Protein AF-A0A8S3IK94-F1 (afdb_monomer_lite)

Radius of gyration: 18.56 Å; chains: 1; bounding box: 31×34×55 Å

InterPro domains:
  IPR032190 Niemann-Pick C1, N-terminal [PF16414] (21-66)

Foldseek 3Di:
DVVVVVVVVVVVVPPPPPDPQWDQFDDWDDADPVRDTDTHGDTGGHDDDPDPVVLVVCCVVPVVPND

Sequence (67 aa):
MLKLFAFIVYVVLTSTKAEDGHCIWYGPCGENSLGKITNCYYNGTAQLLTDESALKTLETSCGMIYN

pLDDT: mean 85.37, std 13.37, range [57.19, 97.5]

Organism: NCBI:txid392030

Secondary structure (DSSP, 8-state):
-HHHHHHHHHHHHT-----TTEEEEEEEEEE-TTS-EEEEEEEEEPPP---HHHHHHHHHHHGGG--

Structure (mmCIF, N/CA/C/O backbone):
data_AF-A0A8S3IK94-F1
#
_entry.id   AF-A0A8S3IK94-F1
#
loop_
_atom_site.group_PDB
_atom_site.id
_atom_site.type_symbol
_atom_site.label_atom_id
_atom_site.label_alt_id
_atom_site.label_comp_id
_atom_site.label_asym_id
_atom_site.label_entity_id
_atom_site.label_seq_id
_atom_site.pdbx_PDB_ins_code
_atom_site.Cartn_x
_atom_site.Cartn_y
_atom_site.Cartn_z
_atom_site.occupancy
_atom_site.B_iso_or_equiv
_atom_site.auth_seq_id
_atom_site.auth_comp_id
_atom_site.auth_asym_id
_atom_site.auth_atom_id
_atom_site.pdbx_PDB_model_num
ATOM 1 N N . MET A 1 1 ? 8.159 -14.843 -41.249 1.00 61.91 1 MET A N 1
ATOM 2 C CA . MET A 1 1 ? 6.730 -14.739 -40.872 1.00 61.91 1 MET A CA 1
ATOM 3 C C . MET A 1 1 ? 6.389 -15.541 -39.614 1.00 61.91 1 MET A C 1
ATOM 5 O O . MET A 1 1 ? 5.892 -14.941 -38.675 1.00 61.91 1 MET A O 1
ATOM 9 N N . LEU A 1 2 ? 6.747 -16.830 -39.521 1.00 64.50 2 LEU A N 1
ATOM 10 C CA . LEU A 1 2 ? 6.482 -17.676 -38.338 1.00 64.50 2 LEU A CA 1
ATOM 11 C C . LEU A 1 2 ? 7.030 -17.115 -37.006 1.00 64.50 2 LEU A C 1
ATOM 13 O O . LEU A 1 2 ? 6.345 -17.153 -35.992 1.00 64.50 2 LEU A O 1
ATOM 17 N N . LYS A 1 3 ? 8.234 -16.524 -37.021 1.00 68.69 3 LYS A N 1
ATOM 18 C CA . LYS A 1 3 ? 8.843 -15.894 -35.832 1.00 68.69 3 LYS A CA 1
ATOM 19 C C . LYS A 1 3 ? 8.081 -14.659 -35.334 1.00 68.69 3 LYS A C 1
ATOM 21 O O . LYS A 1 3 ? 8.018 -14.433 -34.134 1.00 68.69 3 LYS A O 1
ATOM 26 N N . LEU A 1 4 ? 7.493 -13.885 -36.251 1.00 66.00 4 LEU A N 1
ATOM 27 C CA . LEU A 1 4 ? 6.704 -12.698 -35.911 1.00 66.00 4 LEU A CA 1
ATOM 28 C C . LEU A 1 4 ? 5.362 -13.110 -35.293 1.00 66.00 4 LEU A C 1
ATOM 30 O O . LEU A 1 4 ? 4.944 -12.545 -34.292 1.00 66.00 4 LEU A O 1
ATOM 34 N N . PHE A 1 5 ? 4.743 -14.157 -35.842 1.00 71.62 5 PHE A N 1
ATOM 35 C CA . PHE A 1 5 ? 3.524 -14.747 -35.293 1.00 71.62 5 PHE A CA 1
ATOM 36 C C . PHE A 1 5 ? 3.747 -15.320 -33.888 1.00 71.62 5 PHE A C 1
ATOM 38 O O . PHE A 1 5 ? 2.970 -15.037 -32.984 1.00 71.62 5 PHE A O 1
ATOM 45 N N . ALA A 1 6 ? 4.842 -16.057 -33.678 1.00 75.38 6 ALA A N 1
ATOM 46 C CA . ALA A 1 6 ? 5.198 -16.593 -32.365 1.00 75.38 6 ALA A CA 1
ATOM 47 C C . ALA A 1 6 ? 5.447 -15.487 -31.323 1.00 75.38 6 ALA A C 1
ATOM 49 O O . ALA A 1 6 ? 5.029 -15.619 -30.177 1.00 75.38 6 ALA A O 1
A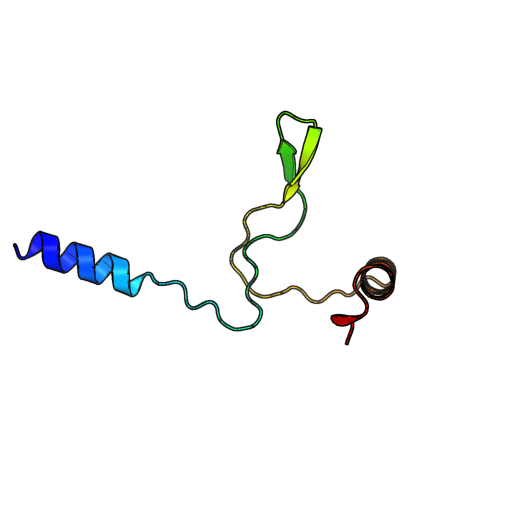TOM 50 N N . PHE A 1 7 ? 6.077 -14.378 -31.727 1.00 74.19 7 PHE A N 1
ATOM 51 C CA . PHE A 1 7 ? 6.306 -13.227 -30.853 1.00 74.19 7 PHE A CA 1
ATOM 52 C C . PHE A 1 7 ? 4.999 -12.520 -30.466 1.00 74.19 7 PHE A C 1
ATOM 54 O O . PHE A 1 7 ? 4.791 -12.218 -29.296 1.00 74.19 7 PHE A O 1
ATOM 61 N N . ILE A 1 8 ? 4.083 -12.320 -31.418 1.00 73.50 8 ILE A N 1
ATOM 62 C CA . ILE A 1 8 ? 2.770 -11.717 -31.144 1.00 73.50 8 ILE A CA 1
ATOM 63 C C . ILE A 1 8 ? 1.945 -12.616 -30.210 1.00 73.50 8 ILE A C 1
ATOM 65 O O . ILE A 1 8 ? 1.361 -12.122 -29.251 1.00 73.50 8 ILE A O 1
ATOM 69 N N . VAL A 1 9 ? 1.949 -13.935 -30.427 1.00 70.75 9 VAL A N 1
ATOM 70 C CA . VAL A 1 9 ? 1.262 -14.896 -29.545 1.00 70.75 9 VAL A CA 1
ATOM 71 C C . VAL A 1 9 ? 1.847 -14.87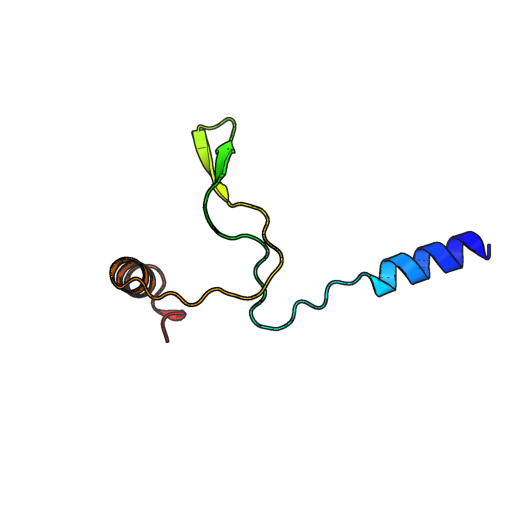9 -28.128 1.00 70.75 9 VAL A C 1
ATOM 73 O O . VAL A 1 9 ? 1.091 -14.890 -27.161 1.00 70.75 9 VAL A O 1
ATOM 76 N N . TYR A 1 10 ? 3.172 -14.786 -27.988 1.00 72.75 10 TYR A N 1
ATOM 77 C CA . TYR A 1 10 ? 3.832 -14.687 -26.683 1.00 72.75 10 TYR A CA 1
ATOM 78 C C . TYR A 1 10 ? 3.414 -13.422 -25.913 1.00 72.75 10 TYR A C 1
ATOM 80 O O . TYR A 1 10 ? 3.075 -13.508 -24.737 1.00 72.75 10 TYR A O 1
ATOM 88 N N . VAL A 1 11 ? 3.357 -12.267 -26.587 1.00 66.44 11 VAL A N 1
ATOM 89 C CA . VAL A 1 11 ? 2.957 -10.986 -25.973 1.00 66.44 11 VAL A CA 1
ATOM 90 C C . VAL A 1 11 ? 1.483 -10.985 -25.539 1.00 66.44 11 VAL A C 1
ATOM 92 O O . VAL A 1 11 ? 1.151 -10.421 -24.497 1.00 66.44 11 VAL A O 1
ATOM 95 N N . VAL A 1 12 ? 0.593 -11.647 -26.289 1.00 63.16 12 VAL A N 1
ATOM 96 C CA . VAL A 1 12 ? -0.838 -11.752 -25.938 1.00 63.16 12 VAL A CA 1
ATOM 97 C C . VAL A 1 12 ? -1.063 -12.665 -24.724 1.00 63.16 12 VAL A C 1
ATOM 99 O O . VAL A 1 12 ? -1.919 -12.375 -23.890 1.00 63.16 12 VAL A O 1
ATOM 102 N N . LEU A 1 13 ? -0.276 -13.737 -24.577 1.00 58.84 13 LEU A N 1
ATOM 103 C CA . LEU A 1 13 ? -0.381 -14.673 -23.448 1.00 58.84 13 LEU A CA 1
ATOM 104 C C . LEU A 1 13 ? 0.137 -14.097 -22.121 1.00 58.84 13 LEU A C 1
ATOM 106 O O . LEU A 1 13 ? -0.265 -14.569 -21.062 1.00 58.84 13 LEU A O 1
ATOM 110 N N . THR A 1 14 ? 0.990 -13.072 -22.158 1.00 58.41 14 THR A N 1
ATOM 111 C CA . THR A 1 14 ? 1.476 -12.375 -20.955 1.00 58.41 14 THR A CA 1
ATOM 112 C C . THR A 1 14 ? 0.547 -11.263 -20.468 1.00 58.41 14 THR A C 1
ATOM 114 O O . THR A 1 14 ? 0.950 -10.470 -19.620 1.00 58.41 14 THR A O 1
ATOM 117 N N . SER A 1 15 ? -0.684 -11.169 -20.989 1.00 57.19 15 SER A N 1
ATOM 118 C CA . SER A 1 15 ? -1.696 -10.273 -20.426 1.00 57.19 15 SER A CA 1
ATOM 119 C C . SER A 1 15 ? -1.921 -10.660 -18.964 1.00 57.19 15 SER A C 1
ATOM 121 O O . SER A 1 15 ? -2.481 -11.713 -18.661 1.00 57.19 15 SER A O 1
ATOM 123 N N . THR A 1 16 ? -1.406 -9.841 -18.047 1.00 58.28 16 THR A N 1
ATOM 124 C CA . THR A 1 16 ? -1.613 -10.004 -16.613 1.00 58.28 16 THR A CA 1
ATOM 125 C C . THR A 1 16 ? -3.114 -9.965 -16.376 1.00 58.28 16 THR A C 1
ATOM 127 O O . THR A 1 16 ? -3.728 -8.904 -16.507 1.00 58.28 16 THR A O 1
ATOM 130 N N . LYS A 1 17 ? -3.722 -11.114 -16.066 1.00 58.06 17 LYS A N 1
ATOM 131 C CA . LYS A 1 17 ? -5.057 -11.128 -15.479 1.00 58.06 17 LYS A CA 1
ATOM 132 C C . LYS A 1 17 ? -4.959 -10.292 -14.209 1.00 58.06 17 LYS A C 1
ATOM 134 O O . LYS A 1 17 ? -4.350 -10.728 -13.238 1.00 58.06 17 LYS A O 1
ATOM 139 N N . ALA A 1 18 ? -5.493 -9.077 -14.243 1.00 61.19 18 ALA A N 1
ATOM 140 C CA . ALA A 1 18 ? -5.797 -8.349 -13.028 1.00 61.19 18 ALA A CA 1
ATOM 141 C C . ALA A 1 18 ? -6.955 -9.112 -12.382 1.00 61.19 18 ALA A C 1
ATOM 143 O O . ALA A 1 18 ? -8.117 -8.875 -12.697 1.00 61.19 18 ALA A O 1
ATOM 144 N N . GLU A 1 19 ? -6.624 -10.141 -11.605 1.00 67.00 19 GLU A N 1
ATOM 145 C CA . GLU A 1 19 ? -7.598 -10.784 -10.736 1.00 67.00 19 GLU A CA 1
ATOM 146 C C . GLU A 1 19 ? -8.080 -9.733 -9.731 1.00 67.00 19 GLU A C 1
ATOM 148 O O . GLU A 1 19 ? -7.286 -8.896 -9.282 1.00 67.00 19 GLU A O 1
ATOM 153 N N . ASP A 1 20 ? -9.375 -9.741 -9.414 1.00 75.75 20 ASP A N 1
ATOM 154 C CA . ASP A 1 20 ? -9.948 -8.789 -8.465 1.00 75.75 20 ASP A CA 1
ATOM 155 C C . ASP A 1 20 ? -9.128 -8.784 -7.167 1.00 75.75 20 ASP A C 1
ATOM 157 O O . ASP A 1 20 ? -8.758 -9.830 -6.629 1.00 75.75 20 ASP A O 1
ATOM 161 N N . GLY A 1 21 ? -8.791 -7.586 -6.688 1.00 77.31 21 GLY A N 1
ATOM 162 C CA . GLY A 1 21 ? -7.949 -7.424 -5.506 1.00 77.31 21 GLY A CA 1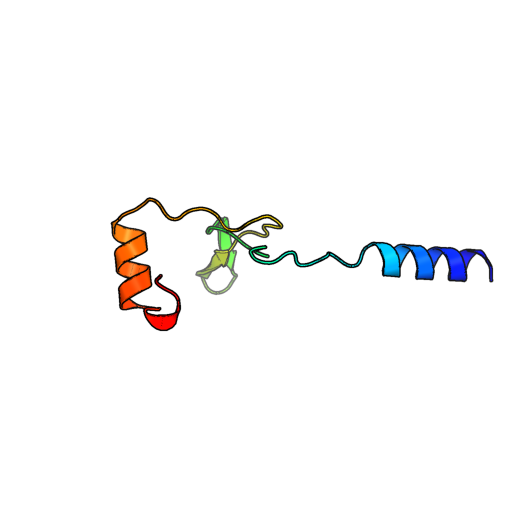
ATOM 163 C C . GLY A 1 21 ? -6.440 -7.548 -5.745 1.00 77.31 21 GLY A C 1
ATOM 164 O O . GLY A 1 21 ? -5.716 -7.706 -4.770 1.00 77.31 21 GLY A O 1
ATOM 165 N N . HIS A 1 22 ? -5.928 -7.457 -6.978 1.00 89.25 22 HIS A N 1
ATOM 166 C CA . HIS A 1 22 ? -4.489 -7.260 -7.220 1.00 89.25 22 HIS A CA 1
ATOM 167 C C . HIS A 1 22 ? -4.053 -5.790 -7.100 1.00 89.25 22 HIS A C 1
ATOM 169 O O . HIS A 1 22 ? -4.746 -4.869 -7.533 1.00 89.25 22 HIS A O 1
ATOM 175 N N . CYS A 1 23 ? -2.859 -5.570 -6.551 1.00 91.19 23 CYS A N 1
ATOM 176 C CA . CYS A 1 23 ? -2.214 -4.267 -6.414 1.00 91.19 23 CYS A CA 1
ATOM 177 C C . CYS A 1 23 ? -0.948 -4.202 -7.281 1.00 91.19 23 CYS A C 1
ATOM 179 O O . CYS A 1 23 ? -0.221 -5.188 -7.367 1.00 91.19 23 CYS A O 1
ATOM 181 N N . ILE A 1 24 ? -0.680 -3.029 -7.876 1.00 93.25 24 ILE A N 1
ATOM 182 C CA . ILE A 1 24 ? 0.532 -2.731 -8.677 1.00 93.25 24 ILE A CA 1
ATOM 183 C C . ILE A 1 24 ? 1.676 -2.106 -7.852 1.00 93.25 24 ILE A C 1
ATOM 185 O O . ILE A 1 24 ? 2.802 -1.943 -8.333 1.00 93.25 24 ILE A O 1
ATOM 189 N N . TRP A 1 25 ? 1.384 -1.736 -6.604 1.00 94.38 25 TRP A N 1
ATOM 190 C CA . TRP A 1 25 ? 2.346 -1.230 -5.633 1.00 94.38 25 TRP A CA 1
ATOM 191 C C . TRP A 1 25 ? 1.915 -1.542 -4.197 1.00 94.38 25 TRP A C 1
ATOM 193 O O . TRP A 1 25 ? 0.729 -1.752 -3.938 1.00 94.38 25 TRP A O 1
ATOM 203 N N . TYR A 1 26 ? 2.869 -1.567 -3.264 1.00 93.12 26 TYR A N 1
ATOM 204 C CA . TYR A 1 26 ? 2.594 -1.679 -1.830 1.00 93.12 26 TYR A CA 1
ATOM 205 C C . TYR A 1 26 ? 3.764 -1.150 -0.994 1.00 93.12 26 TYR A C 1
ATOM 207 O O . TYR A 1 26 ? 4.905 -1.561 -1.194 1.00 93.12 26 TYR A O 1
ATOM 215 N N . GLY A 1 27 ? 3.461 -0.276 -0.031 1.00 93.19 27 GLY A N 1
ATOM 216 C CA . GLY A 1 27 ? 4.436 0.300 0.899 1.00 93.19 27 GLY A CA 1
ATOM 217 C C . GLY A 1 27 ? 5.421 1.307 0.270 1.00 93.19 27 GLY A C 1
ATOM 218 O O . GLY A 1 27 ? 5.577 1.350 -0.953 1.00 93.19 27 GLY A O 1
ATOM 219 N N . PRO A 1 28 ? 6.082 2.140 1.095 1.00 95.75 28 PRO A N 1
ATOM 220 C CA . PRO A 1 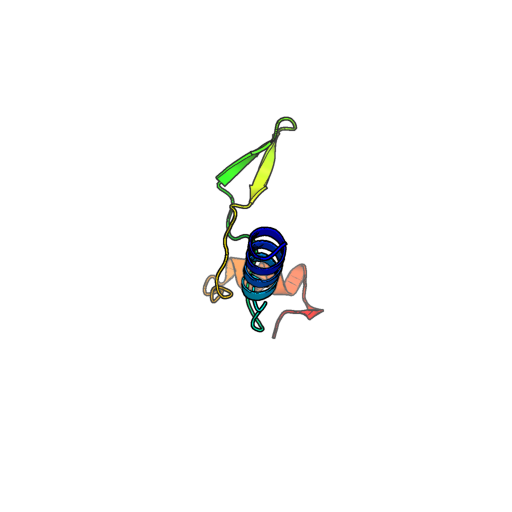28 ? 7.117 3.074 0.650 1.00 95.75 28 PRO A CA 1
ATOM 221 C C . PRO A 1 28 ? 8.509 2.412 0.565 1.00 95.75 28 PRO A C 1
ATOM 223 O O . PRO A 1 28 ? 8.841 1.581 1.408 1.00 95.75 28 PRO A O 1
ATOM 226 N N . CYS A 1 29 ? 9.363 2.810 -0.389 1.00 95.38 29 CYS A N 1
ATOM 227 C CA . CYS A 1 29 ? 10.779 2.356 -0.438 1.00 95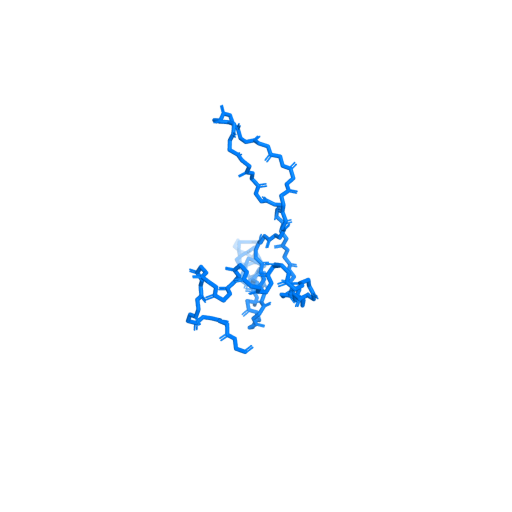.38 29 CYS A CA 1
ATOM 228 C C . CYS A 1 29 ? 11.805 3.389 -0.902 1.00 95.38 29 CYS A C 1
ATOM 230 O O . CYS A 1 29 ? 12.979 3.057 -1.064 1.00 95.38 29 CYS A O 1
ATOM 232 N N . GLY A 1 30 ? 11.418 4.641 -1.099 1.00 95.38 30 GLY A N 1
ATOM 233 C CA . GLY A 1 30 ? 12.398 5.673 -1.405 1.00 95.38 30 GLY A CA 1
ATOM 234 C C . GLY A 1 30 ? 11.760 7.014 -1.671 1.00 95.38 30 GLY A C 1
ATOM 235 O O . GLY A 1 30 ? 10.539 7.150 -1.623 1.00 95.38 30 GLY A O 1
ATOM 236 N N . GLU A 1 31 ? 12.591 7.987 -2.005 1.00 97.50 31 GLU A N 1
ATOM 237 C CA . GLU A 1 31 ? 12.169 9.319 -2.410 1.00 97.50 31 GLU A CA 1
ATOM 238 C C . GLU A 1 31 ? 12.565 9.575 -3.864 1.00 97.50 31 GLU A C 1
ATOM 240 O O . GLU A 1 31 ? 13.607 9.117 -4.335 1.00 97.50 31 GLU A O 1
ATOM 245 N N . ASN A 1 32 ? 11.724 10.301 -4.598 1.00 94.19 32 ASN A N 1
ATOM 246 C CA . ASN A 1 32 ? 12.077 10.766 -5.935 1.00 94.19 32 ASN A CA 1
ATOM 247 C C . ASN A 1 32 ? 12.970 12.019 -5.875 1.00 94.19 32 ASN A C 1
ATOM 249 O O . ASN A 1 32 ? 13.243 12.570 -4.812 1.00 94.19 32 ASN A O 1
ATOM 253 N N . SER A 1 33 ? 13.383 12.525 -7.039 1.00 96.06 33 SER A N 1
ATOM 254 C CA . SER A 1 33 ? 14.214 13.734 -7.154 1.00 96.06 33 SER A CA 1
ATOM 255 C C . SER A 1 33 ? 13.583 15.011 -6.579 1.00 96.06 33 SER A C 1
ATOM 257 O O . SER A 1 33 ? 14.272 16.017 -6.442 1.00 96.06 33 SER A O 1
ATOM 259 N N . LEU A 1 34 ? 12.289 14.985 -6.246 1.00 96.62 34 LEU A N 1
ATOM 260 C CA . LEU A 1 34 ? 11.558 16.082 -5.614 1.00 96.62 34 LEU A CA 1
ATOM 261 C C . LEU A 1 34 ? 11.405 15.889 -4.095 1.00 96.62 34 LEU A C 1
ATOM 263 O O . LEU A 1 34 ? 10.655 16.639 -3.472 1.00 96.62 34 LEU A O 1
ATOM 267 N N . GLY A 1 35 ? 12.043 14.869 -3.509 1.00 96.12 35 GLY A N 1
ATOM 268 C CA . GLY A 1 35 ? 11.919 14.533 -2.087 1.00 96.12 35 GLY A CA 1
ATOM 269 C C . GLY A 1 35 ? 10.552 13.959 -1.703 1.00 96.12 35 GLY A C 1
ATOM 270 O O . GLY A 1 35 ? 10.164 14.012 -0.540 1.00 96.12 35 GLY A O 1
ATOM 271 N N . LYS A 1 36 ? 9.764 13.458 -2.667 1.00 96.25 36 LYS A N 1
ATOM 272 C CA . LYS A 1 36 ? 8.478 12.808 -2.369 1.00 96.25 36 LYS A CA 1
ATOM 273 C C . LYS A 1 36 ? 8.672 11.312 -2.201 1.00 96.25 36 LYS A C 1
ATOM 275 O O . LYS A 1 36 ? 9.284 10.684 -3.066 1.00 96.25 36 LYS A O 1
ATOM 280 N N . ILE A 1 37 ? 8.070 10.751 -1.153 1.00 97.00 37 ILE A N 1
ATOM 281 C CA . ILE A 1 37 ? 8.024 9.304 -0.929 1.00 97.00 37 ILE A CA 1
ATOM 282 C C . ILE A 1 37 ? 7.380 8.611 -2.138 1.00 97.00 37 ILE A C 1
ATOM 284 O O . ILE A 1 37 ? 6.367 9.058 -2.678 1.00 97.00 37 ILE A O 1
ATOM 288 N N . THR A 1 38 ? 7.994 7.513 -2.558 1.00 96.25 38 THR A N 1
ATOM 289 C CA . THR A 1 38 ? 7.582 6.661 -3.670 1.00 96.25 38 THR A CA 1
ATOM 290 C C . THR A 1 38 ? 7.197 5.279 -3.164 1.00 96.25 38 THR A C 1
ATOM 292 O O . THR A 1 38 ? 7.790 4.759 -2.214 1.00 96.25 38 THR A O 1
ATOM 295 N N . ASN A 1 39 ? 6.194 4.695 -3.819 1.00 96.06 39 ASN A N 1
ATOM 296 C CA . ASN A 1 39 ? 5.713 3.357 -3.507 1.00 96.06 39 ASN A CA 1
ATOM 297 C C . ASN A 1 39 ? 6.537 2.298 -4.240 1.00 96.06 39 ASN A C 1
ATOM 299 O O . ASN A 1 39 ? 6.993 2.519 -5.364 1.00 96.06 39 ASN A O 1
ATOM 303 N N . CYS A 1 40 ? 6.666 1.127 -3.630 1.00 95.12 40 CYS A N 1
ATOM 304 C CA . CYS A 1 40 ? 7.354 0.001 -4.242 1.00 95.12 40 CYS A CA 1
ATOM 305 C C . CYS A 1 40 ? 6.479 -0.676 -5.268 1.00 95.12 40 CYS A C 1
ATOM 307 O O . CYS A 1 40 ? 5.300 -0.914 -5.008 1.00 95.12 40 CYS A O 1
ATOM 309 N N . TYR A 1 41 ? 7.080 -1.065 -6.391 1.00 94.56 41 TYR A N 1
ATOM 310 C CA . TYR A 1 41 ? 6.439 -2.005 -7.295 1.00 94.56 41 TYR A CA 1
ATOM 311 C C . TYR A 1 41 ? 6.091 -3.290 -6.539 1.00 94.56 41 TYR A C 1
ATOM 313 O O . TYR A 1 41 ? 6.928 -3.874 -5.850 1.00 94.56 41 TYR A O 1
ATOM 321 N N . TYR A 1 42 ? 4.848 -3.721 -6.684 1.00 93.25 42 TYR A N 1
ATOM 322 C CA . TYR A 1 42 ? 4.305 -4.927 -6.081 1.00 93.25 42 TYR A CA 1
ATOM 323 C C . TYR A 1 42 ? 3.301 -5.486 -7.074 1.00 93.25 42 TYR A C 1
ATOM 325 O O . TYR A 1 42 ? 2.511 -4.729 -7.608 1.00 93.25 42 TYR A O 1
ATOM 333 N N . ASN A 1 43 ? 3.338 -6.778 -7.366 1.00 91.75 43 ASN A N 1
ATOM 334 C CA . ASN A 1 43 ? 2.357 -7.398 -8.251 1.00 91.75 43 ASN A CA 1
ATOM 335 C C . ASN A 1 43 ? 1.802 -8.629 -7.547 1.00 91.75 43 ASN A C 1
ATOM 337 O O . ASN A 1 43 ? 2.326 -9.731 -7.702 1.00 91.75 43 ASN A O 1
ATOM 341 N N . GLY A 1 44 ? 0.820 -8.395 -6.686 1.00 90.00 44 GLY A N 1
ATOM 342 C CA . GLY A 1 44 ? 0.218 -9.423 -5.850 1.00 90.00 44 GLY A CA 1
ATOM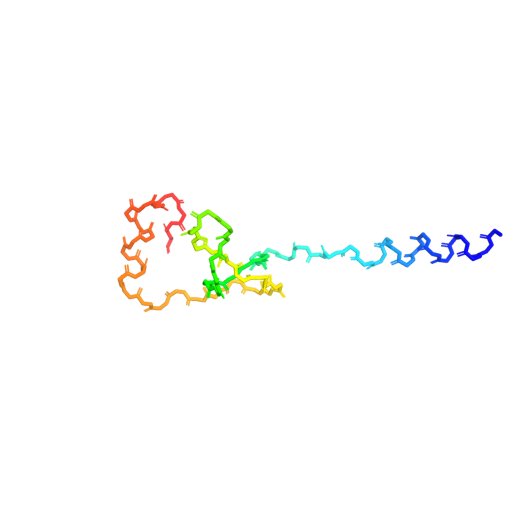 343 C C . GLY A 1 44 ? -1.116 -8.969 -5.276 1.00 90.00 44 GLY A C 1
ATOM 344 O O . GLY A 1 44 ? -1.601 -7.880 -5.580 1.00 90.00 44 GLY A O 1
ATOM 345 N N . THR A 1 45 ? -1.712 -9.811 -4.442 1.00 92.62 45 THR A N 1
ATOM 346 C CA . THR A 1 45 ? -3.026 -9.572 -3.840 1.00 92.62 45 THR A CA 1
ATOM 347 C C . THR A 1 45 ? -2.995 -8.483 -2.768 1.00 92.62 45 THR A C 1
ATOM 349 O O . THR A 1 45 ? -1.988 -8.282 -2.091 1.00 92.62 45 THR A O 1
ATOM 352 N N . ALA A 1 46 ? -4.125 -7.814 -2.558 1.00 91.12 46 ALA A N 1
ATOM 353 C CA . ALA A 1 46 ? -4.303 -6.829 -1.504 1.00 91.12 46 ALA A CA 1
ATOM 354 C C . ALA A 1 46 ? -3.961 -7.429 -0.132 1.00 91.12 46 ALA A C 1
ATOM 356 O O . ALA A 1 46 ? -4.354 -8.551 0.195 1.00 91.12 46 ALA A O 1
ATOM 357 N N . GLN A 1 47 ? -3.214 -6.672 0.669 1.00 90.62 47 GLN A N 1
ATOM 358 C CA . GLN A 1 47 ? -2.853 -7.083 2.022 1.00 90.62 47 GLN A CA 1
ATOM 359 C C . GLN A 1 47 ? -3.956 -6.686 2.999 1.00 90.62 47 GLN A C 1
ATOM 361 O O . GLN A 1 47 ? -4.521 -5.596 2.899 1.00 90.62 47 GLN A O 1
ATOM 366 N N . LEU A 1 48 ? -4.245 -7.571 3.955 1.00 91.56 48 LEU A N 1
ATOM 367 C CA . LEU A 1 48 ? -5.212 -7.288 5.007 1.00 91.56 48 LEU A CA 1
ATOM 368 C C . LEU A 1 48 ? -4.674 -6.179 5.918 1.00 91.56 48 LEU A C 1
ATOM 370 O O . LEU A 1 48 ? -3.583 -6.298 6.476 1.00 91.56 48 LEU A O 1
ATOM 374 N N . LEU A 1 49 ? -5.462 -5.120 6.088 1.00 92.38 49 LEU A N 1
ATOM 375 C CA . LEU A 1 49 ? -5.127 -4.023 6.985 1.00 92.38 49 LEU A CA 1
ATOM 376 C C . LEU A 1 49 ? -5.536 -4.404 8.414 1.00 92.38 49 LEU A C 1
ATOM 378 O O . LEU A 1 49 ? -6.719 -4.442 8.733 1.00 92.38 49 LEU A O 1
ATOM 382 N N . THR A 1 50 ? -4.561 -4.732 9.262 1.00 94.44 50 THR A N 1
ATOM 383 C CA . THR A 1 50 ? -4.809 -5.166 10.653 1.00 94.44 50 THR A CA 1
ATOM 384 C C . THR A 1 50 ? -4.515 -4.089 11.690 1.00 94.44 50 THR A C 1
ATOM 386 O O . THR A 1 50 ? -4.846 -4.256 12.858 1.00 94.44 50 THR A O 1
ATOM 389 N N . ASP A 1 51 ? -3.846 -3.010 11.290 1.00 95.62 51 ASP A N 1
ATOM 390 C CA . ASP A 1 51 ? -3.473 -1.922 12.185 1.00 95.62 51 ASP A CA 1
ATOM 391 C C . ASP A 1 51 ? -4.651 -0.957 12.386 1.00 95.62 51 ASP A C 1
ATOM 393 O O . ASP A 1 51 ? -5.180 -0.394 11.425 1.00 95.62 51 ASP A O 1
ATOM 397 N N . GLU A 1 52 ? -5.055 -0.747 13.640 1.00 96.25 52 GLU A N 1
ATOM 398 C CA . GLU A 1 52 ? -6.201 0.105 13.985 1.00 96.25 52 GLU A CA 1
ATOM 399 C C . GLU A 1 52 ? -6.005 1.563 13.551 1.00 96.25 52 GLU A C 1
ATOM 401 O O . GLU A 1 52 ? -6.955 2.228 13.131 1.00 96.25 52 GLU A O 1
ATOM 406 N N . SER A 1 53 ? -4.773 2.075 13.616 1.00 96.38 53 SER A N 1
ATOM 407 C CA . SER A 1 53 ? -4.483 3.453 13.214 1.00 96.38 53 SER A CA 1
ATOM 408 C C . SER A 1 53 ? -4.586 3.626 11.695 1.00 96.38 53 SER A C 1
ATOM 410 O O . SER A 1 53 ? -5.114 4.635 11.211 1.00 96.38 53 SER A O 1
ATOM 412 N N . ALA A 1 54 ? -4.174 2.611 10.936 1.00 93.31 54 ALA A N 1
ATOM 413 C CA . ALA A 1 54 ? -4.325 2.554 9.492 1.00 93.31 54 ALA A CA 1
ATOM 414 C C . ALA A 1 54 ? -5.801 2.420 9.084 1.00 93.31 54 ALA A C 1
ATOM 416 O O . ALA A 1 54 ? -6.245 3.140 8.189 1.00 93.31 54 ALA A O 1
ATOM 417 N N . LEU A 1 55 ? -6.579 1.581 9.778 1.00 95.81 55 LEU A N 1
ATOM 418 C CA . LEU A 1 55 ? -8.026 1.444 9.562 1.00 95.81 55 LEU A CA 1
ATOM 419 C C . LEU A 1 55 ? -8.761 2.764 9.815 1.00 95.81 55 LEU A C 1
ATOM 421 O O . LEU A 1 55 ? -9.520 3.215 8.962 1.00 95.81 55 LEU A O 1
ATOM 425 N N . LYS A 1 56 ? -8.458 3.450 10.922 1.00 96.81 56 LYS A N 1
ATOM 426 C CA . LYS A 1 56 ? -9.034 4.769 11.224 1.00 96.81 56 LYS A CA 1
ATOM 427 C C . LYS A 1 56 ? -8.668 5.822 10.175 1.00 96.81 56 LYS A C 1
ATOM 429 O O . LYS A 1 56 ? -9.487 6.671 9.816 1.00 96.81 56 LYS A O 1
ATOM 434 N N . THR A 1 57 ? -7.434 5.779 9.674 1.00 96.19 57 THR A N 1
ATOM 435 C CA . THR A 1 57 ? -6.981 6.672 8.598 1.00 96.19 57 THR A CA 1
ATOM 436 C C . THR A 1 57 ? -7.746 6.401 7.305 1.00 96.19 57 THR A C 1
ATOM 438 O O . THR A 1 57 ? -8.154 7.353 6.635 1.00 96.19 57 THR A O 1
ATOM 441 N N . LEU A 1 58 ? -7.970 5.125 6.975 1.00 95.50 58 LEU A N 1
ATOM 442 C CA . LEU A 1 58 ? -8.740 4.696 5.811 1.00 95.50 58 LEU A CA 1
ATOM 443 C C . LEU A 1 58 ? -10.204 5.138 5.914 1.00 95.50 58 LEU A C 1
ATOM 445 O O . LEU A 1 58 ? -10.713 5.738 4.974 1.00 95.50 58 LEU A O 1
ATOM 449 N N . GLU A 1 59 ? -10.845 4.916 7.059 1.00 96.50 59 GLU A N 1
ATOM 450 C CA . GLU A 1 59 ? -12.217 5.358 7.334 1.00 96.50 59 GLU A CA 1
ATOM 451 C C . GLU A 1 59 ? -12.358 6.881 7.177 1.00 96.50 59 GLU A C 1
ATOM 453 O O . GLU A 1 59 ? -13.260 7.368 6.496 1.00 96.50 59 GLU A O 1
ATOM 458 N N . THR A 1 60 ? -11.421 7.645 7.748 1.00 97.44 60 THR A N 1
ATOM 459 C CA . THR A 1 60 ? -11.470 9.117 7.736 1.00 97.44 60 THR A CA 1
ATOM 460 C C . THR A 1 60 ? -11.181 9.699 6.351 1.00 97.44 60 THR A C 1
ATOM 462 O O . THR A 1 60 ? -11.829 10.655 5.929 1.00 97.44 60 THR A O 1
ATOM 465 N N . SER A 1 61 ? -10.188 9.155 5.644 1.00 96.31 61 SER A N 1
ATOM 466 C CA . SER A 1 61 ? -9.693 9.734 4.385 1.00 96.31 61 SER A CA 1
ATOM 467 C C . SER A 1 61 ? -10.430 9.193 3.162 1.00 96.31 61 SER A C 1
ATOM 469 O O . SER A 1 61 ? -10.579 9.890 2.160 1.00 96.31 61 SER A O 1
ATOM 471 N N . CYS A 1 62 ? -10.885 7.944 3.244 1.00 94.81 62 CYS A N 1
ATOM 472 C CA . CYS A 1 62 ? -11.425 7.171 2.135 1.00 94.81 62 CYS A CA 1
ATOM 473 C C . CYS A 1 62 ? -12.678 6.383 2.564 1.00 94.81 62 CYS A C 1
ATOM 475 O O . CYS A 1 62 ? -12.839 5.224 2.187 1.00 94.81 62 CYS A O 1
ATOM 477 N N . GLY A 1 63 ? -13.590 6.999 3.323 1.00 92.88 63 GLY A N 1
ATOM 478 C CA . GLY A 1 63 ? -14.747 6.308 3.913 1.00 92.88 63 GLY A CA 1
ATOM 479 C C . GLY A 1 63 ? -15.659 5.557 2.931 1.00 92.88 63 GLY A C 1
ATOM 480 O O . GLY A 1 63 ? -16.328 4.616 3.330 1.00 92.88 63 GLY A O 1
ATOM 481 N N . MET A 1 64 ? -15.653 5.897 1.636 1.00 92.81 64 MET A N 1
ATOM 482 C CA . MET A 1 64 ? -16.423 5.163 0.615 1.00 92.81 64 MET A CA 1
ATOM 483 C C . MET A 1 64 ? -15.900 3.746 0.324 1.00 92.81 64 MET A C 1
ATOM 485 O O . MET A 1 64 ? -16.631 2.952 -0.258 1.00 92.81 64 MET A O 1
ATOM 489 N N . ILE A 1 65 ? -14.642 3.443 0.662 1.00 88.50 65 ILE A N 1
ATOM 490 C CA . ILE A 1 65 ? -14.026 2.121 0.439 1.00 88.50 65 ILE A CA 1
ATOM 491 C C . ILE A 1 65 ? -13.744 1.369 1.745 1.00 88.50 65 ILE A C 1
ATOM 493 O O . ILE A 1 65 ? -13.206 0.264 1.706 1.00 88.50 65 ILE A O 1
ATOM 497 N N . TYR A 1 66 ? -14.085 1.967 2.888 1.00 88.94 66 TYR A N 1
ATOM 498 C CA . TYR A 1 66 ? -14.039 1.310 4.186 1.00 88.94 66 TYR A CA 1
ATOM 499 C C . TYR A 1 66 ? -15.302 0.453 4.338 1.00 88.94 66 TYR A C 1
ATOM 501 O O . TYR A 1 66 ? -16.407 0.992 4.324 1.00 88.94 66 TYR A O 1
ATOM 509 N N . ASN A 1 67 ? -15.133 -0.869 4.423 1.00 80.25 67 ASN A N 1
ATOM 510 C CA . ASN A 1 67 ? -16.218 -1.850 4.529 1.00 80.25 67 ASN A CA 1
ATOM 511 C C . ASN A 1 67 ? -16.031 -2.735 5.756 1.00 80.25 67 ASN A C 1
ATOM 513 O O . ASN A 1 67 ? -14.862 -3.091 6.031 1.00 80.25 67 ASN A O 1
#